Protein AF-A0A952NDN0-F1 (afdb_monomer)

Nearest PDB structures (foldseek):
  7ytu-assembly1_A  TM=5.713E-01  e=2.576E+00  Vaccinia virus WR
  3ups-assembly1_A-2  TM=4.647E-01  e=3.684E+00  Zymomonas mobilis subsp. mobilis ZM4 = ATCC 31821
  4glm-assembly4_D  TM=4.154E-01  e=4.151E+00  Homo sapiens
  7qh7-assembly1_u  TM=4.161E-01  e=9.008E+00  Homo sapiens
  8qsj-assembly1_u  TM=3.596E-01  e=9.562E+00  Homo sapiens

Solvent-accessible surface area (backbone atoms only — not comparable to full-atom values): 8270 Å² total; per-residue (Å²): 137,84,84,78,82,77,75,77,75,77,71,76,74,74,78,81,42,55,81,51,87,55,54,76,45,82,37,74,91,79,44,29,36,35,37,34,46,82,92,87,44,73,47,79,42,53,43,57,59,54,26,62,76,74,70,46,91,62,82,75,78,60,90,80,69,77,76,62,73,81,66,72,79,68,84,79,87,70,90,83,73,76,72,45,76,48,66,40,99,84,62,54,29,42,35,38,40,42,91,59,33,34,37,74,44,50,43,67,60,57,52,50,57,52,52,52,50,54,53,54,60,58,67,73,68,66,81,132

Foldseek 3Di:
DDDDPPDPDPDDPPQQADEFDFDWDDDVVVQWIWTHGPDPDIDTDGVVVLCVQLVHDDDPPDPPPPVPPCPPPPPPPDDDWDWDWHADPVRQWIWIDTPRHIYTDGNVVSVVVVVVVVVVVVVVPDDD

Secondary structure (DSSP, 8-state):
-----------------EE---EEEEETTTTEEEEEETTTEEEEEEHHHHHHHHT-------TT-TTS---------S-----EEEE-TTSSEEEEEETTEEEEEEHHHHHHHHHHHHHHHHHTT---

Structure (mmCIF, N/CA/C/O backbone):
data_AF-A0A952NDN0-F1
#
_entry.id   AF-A0A952NDN0-F1
#
loop_
_atom_site.group_PDB
_atom_site.id
_atom_site.type_symbol
_atom_site.label_atom_id
_atom_site.label_alt_id
_atom_site.label_comp_id
_atom_site.label_asym_id
_atom_site.label_entity_id
_atom_site.label_seq_id
_atom_site.pdbx_PDB_ins_code
_atom_site.Cartn_x
_atom_site.Cartn_y
_atom_site.Cartn_z
_atom_site.occupancy
_atom_site.B_iso_or_equiv
_atom_site.auth_seq_id
_atom_site.auth_comp_id
_atom_site.auth_asym_id
_atom_site.auth_atom_id
_atom_site.pdbx_PDB_model_num
ATOM 1 N N . MET A 1 1 ? -38.180 10.153 40.821 1.00 39.50 1 MET A N 1
ATOM 2 C CA . MET A 1 1 ? -37.949 8.929 40.024 1.00 39.50 1 MET A CA 1
ATOM 3 C C . MET A 1 1 ? -37.101 9.339 38.830 1.00 39.50 1 MET A C 1
ATOM 5 O O . MET A 1 1 ? -37.628 9.954 37.914 1.00 39.50 1 MET A O 1
ATOM 9 N N . ASN A 1 2 ? -35.784 9.133 38.904 1.00 36.16 2 ASN A N 1
ATOM 10 C CA . ASN A 1 2 ? -34.834 9.588 37.884 1.00 36.16 2 ASN A CA 1
ATOM 11 C C . ASN A 1 2 ? -34.557 8.443 36.906 1.00 36.16 2 ASN A C 1
ATOM 13 O O . ASN A 1 2 ? -33.848 7.505 37.256 1.00 36.16 2 ASN A O 1
ATOM 17 N N . ASN A 1 3 ? -35.101 8.532 35.692 1.00 41.34 3 ASN A N 1
ATOM 18 C CA . ASN A 1 3 ? -34.747 7.636 34.595 1.00 41.34 3 ASN A CA 1
ATOM 19 C C . ASN A 1 3 ? -33.466 8.147 33.927 1.00 41.34 3 ASN A C 1
ATOM 21 O O . ASN A 1 3 ? -33.496 9.097 33.146 1.00 41.34 3 ASN A O 1
ATOM 25 N N . GLN A 1 4 ? -32.337 7.521 34.250 1.00 45.44 4 GLN A N 1
ATOM 26 C CA . GLN A 1 4 ? -31.090 7.682 33.512 1.00 45.44 4 GLN A CA 1
ATOM 27 C C . GLN A 1 4 ? -31.141 6.769 32.281 1.00 45.44 4 GLN A C 1
ATOM 29 O O . GLN A 1 4 ? -31.036 5.553 32.392 1.00 45.44 4 GLN A O 1
ATOM 34 N N . ASN A 1 5 ? -31.332 7.360 31.099 1.00 49.75 5 ASN A N 1
ATOM 35 C CA . ASN A 1 5 ? -31.108 6.682 29.824 1.00 49.75 5 ASN A CA 1
ATOM 36 C C . ASN A 1 5 ? -29.595 6.608 29.588 1.00 49.75 5 ASN A C 1
ATOM 38 O O . ASN A 1 5 ? -28.995 7.516 29.010 1.00 49.75 5 ASN A O 1
ATOM 42 N N . GLU A 1 6 ? -28.971 5.532 30.061 1.00 45.91 6 GLU A N 1
ATOM 43 C CA . GLU A 1 6 ? -27.597 5.198 29.705 1.00 45.91 6 GLU A CA 1
ATOM 44 C C . GLU A 1 6 ? -27.539 4.869 28.212 1.00 45.91 6 GLU A C 1
ATOM 46 O O . GLU A 1 6 ? -27.982 3.822 27.737 1.00 45.91 6 GLU A O 1
ATOM 51 N N . THR A 1 7 ? -27.018 5.818 27.442 1.00 44.56 7 THR A N 1
ATOM 52 C CA . THR A 1 7 ? -26.761 5.644 26.019 1.00 44.56 7 THR A CA 1
ATOM 53 C C . THR A 1 7 ? -25.640 4.620 25.887 1.00 44.56 7 THR A C 1
ATOM 55 O O . THR A 1 7 ? -24.484 4.903 26.207 1.00 44.56 7 THR A O 1
ATOM 58 N N . GLN A 1 8 ? -25.994 3.406 25.461 1.00 41.91 8 GLN A N 1
ATOM 59 C CA . GLN A 1 8 ? -25.052 2.337 25.155 1.00 41.91 8 GLN A CA 1
ATOM 60 C C . GLN A 1 8 ? -23.993 2.883 24.192 1.00 41.91 8 GLN A C 1
ATOM 62 O O . GLN A 1 8 ? -24.276 3.184 23.031 1.00 41.91 8 GLN A O 1
ATOM 67 N N . LYS A 1 9 ? -22.763 3.050 24.691 1.00 43.50 9 LYS A N 1
ATOM 68 C CA . LYS A 1 9 ? -21.591 3.328 23.863 1.00 43.50 9 LYS A CA 1
ATOM 69 C C . LYS A 1 9 ? -21.506 2.207 22.838 1.00 43.50 9 LYS A C 1
ATOM 71 O O . LYS A 1 9 ? -21.186 1.078 23.200 1.00 43.50 9 LYS A O 1
ATOM 76 N N . ALA A 1 10 ? -21.799 2.524 21.579 1.00 41.47 10 ALA A N 1
ATOM 77 C CA . ALA A 1 10 ? -21.570 1.631 20.459 1.00 41.47 10 ALA A CA 1
ATOM 78 C C . ALA A 1 10 ? -20.108 1.171 20.518 1.00 41.47 10 ALA A C 1
ATOM 80 O O . ALA A 1 10 ? -19.184 1.941 20.243 1.00 41.47 10 ALA A O 1
ATOM 81 N N . GLN A 1 11 ? -19.900 -0.071 20.963 1.00 39.78 11 GLN A N 1
ATOM 82 C CA . GLN A 1 11 ? -18.617 -0.748 20.888 1.00 39.78 11 GLN A CA 1
ATOM 83 C C . GLN A 1 11 ? -18.157 -0.646 19.439 1.00 39.78 11 GLN A C 1
ATOM 85 O O . GLN A 1 11 ? -18.857 -1.077 18.522 1.00 39.78 11 GLN A O 1
ATOM 90 N N . ALA A 1 12 ? -16.992 -0.033 19.231 1.00 44.62 12 ALA A N 1
ATOM 91 C CA . ALA A 1 12 ? -16.342 -0.032 17.938 1.00 44.62 12 ALA A CA 1
ATOM 92 C C . ALA A 1 12 ? -16.191 -1.493 17.508 1.00 44.62 12 ALA A C 1
ATOM 94 O O . ALA A 1 12 ? -15.420 -2.230 18.122 1.00 44.62 12 ALA A O 1
ATOM 95 N N . GLN A 1 13 ? -16.957 -1.908 16.496 1.00 46.88 13 GLN A N 1
ATOM 96 C CA . GLN A 1 13 ? -16.815 -3.210 15.858 1.00 46.88 13 GLN A CA 1
ATOM 97 C C . GLN A 1 13 ? -15.339 -3.360 15.481 1.00 46.88 13 GLN A C 1
ATOM 99 O O . GLN A 1 13 ? -14.842 -2.689 14.571 1.00 46.88 13 GLN A O 1
ATOM 104 N N . GLN A 1 14 ? -14.609 -4.173 16.247 1.00 48.06 14 GLN A N 1
ATOM 105 C CA . GLN A 1 14 ? -13.251 -4.556 15.904 1.00 48.06 14 GLN A CA 1
ATOM 106 C C . GLN A 1 14 ? -13.338 -5.198 14.527 1.00 48.06 14 GLN A C 1
ATOM 108 O O . GLN A 1 14 ? -14.015 -6.206 14.351 1.00 48.06 14 GLN A O 1
ATOM 113 N N . ALA A 1 15 ? -12.733 -4.544 13.538 1.00 50.31 15 ALA A N 1
ATOM 114 C CA . ALA A 1 15 ? -12.797 -4.966 12.151 1.00 50.31 15 ALA A CA 1
ATOM 115 C C . ALA A 1 15 ? -12.339 -6.428 12.032 1.00 50.31 15 ALA A C 1
ATOM 117 O O . ALA A 1 15 ? -11.142 -6.704 12.125 1.00 50.31 15 ALA A O 1
ATOM 118 N N . GLN A 1 16 ? -13.296 -7.336 11.833 1.00 47.22 16 GLN A N 1
ATOM 119 C CA . GLN A 1 16 ? -13.056 -8.711 11.420 1.00 47.22 16 GLN A CA 1
ATOM 120 C C . GLN A 1 16 ? -12.424 -8.663 10.034 1.00 47.22 16 GLN A C 1
ATOM 122 O O . GLN A 1 16 ? -13.061 -8.300 9.048 1.00 47.22 16 GLN A O 1
ATOM 127 N N . GLY A 1 17 ? -11.136 -8.962 9.984 1.00 53.38 17 GLY A N 1
ATOM 128 C CA . GLY A 1 17 ? -10.442 -9.229 8.745 1.00 53.38 17 GLY A CA 1
ATOM 129 C C . GLY A 1 17 ? -9.179 -10.018 9.023 1.00 53.38 17 GLY A C 1
ATOM 130 O O . GLY A 1 17 ? -8.558 -9.849 10.074 1.00 53.38 17 GLY A O 1
ATOM 131 N N . PHE A 1 18 ? -8.809 -10.901 8.102 1.00 61.19 18 PHE A N 1
ATOM 132 C CA . PHE A 1 18 ? -7.597 -11.699 8.246 1.00 61.19 18 PHE A CA 1
ATOM 133 C C . PHE A 1 18 ? -6.378 -10.773 8.172 1.00 61.19 18 PHE A C 1
ATOM 135 O O . PHE A 1 18 ? -6.179 -10.065 7.178 1.00 61.19 18 PHE A O 1
ATOM 142 N N . PHE A 1 19 ? -5.579 -10.754 9.243 1.00 59.41 19 PHE A N 1
ATOM 143 C CA . PHE A 1 19 ? -4.304 -10.046 9.272 1.00 59.41 19 PHE A CA 1
ATOM 144 C C . PHE A 1 19 ? -3.297 -10.840 8.450 1.00 59.41 19 PHE A C 1
ATOM 146 O O . PHE A 1 19 ? -2.889 -11.933 8.834 1.00 59.41 19 PHE A O 1
ATOM 153 N N . THR A 1 20 ? -2.897 -10.284 7.313 1.00 68.88 20 THR A N 1
ATOM 154 C CA . THR A 1 20 ? -1.878 -10.882 6.453 1.00 68.88 20 THR A CA 1
ATOM 155 C C . THR A 1 20 ? -0.665 -9.970 6.340 1.00 68.88 20 THR A C 1
ATOM 157 O O . THR A 1 20 ? -0.780 -8.741 6.386 1.00 68.88 20 THR A O 1
ATOM 160 N N . ASN A 1 21 ? 0.512 -10.579 6.209 1.00 79.12 21 ASN A N 1
ATOM 161 C CA . ASN A 1 21 ? 1.781 -9.891 6.019 1.00 79.12 21 ASN A CA 1
ATOM 162 C C . ASN A 1 21 ? 2.215 -10.031 4.549 1.00 79.12 21 ASN A C 1
ATOM 164 O O . ASN A 1 21 ? 2.976 -10.944 4.229 1.00 79.12 21 ASN A O 1
ATOM 168 N N . PRO A 1 22 ? 1.724 -9.174 3.634 1.00 83.94 22 PRO A N 1
ATOM 169 C CA . PRO A 1 22 ? 2.022 -9.318 2.218 1.00 83.94 22 PRO A CA 1
ATOM 170 C C . PRO A 1 22 ? 3.479 -8.975 1.911 1.00 83.94 22 PRO A C 1
ATOM 172 O O . PRO A 1 22 ? 4.093 -8.125 2.576 1.00 83.94 22 PRO A O 1
ATOM 175 N N . GLN A 1 23 ? 3.981 -9.596 0.845 1.00 85.94 23 GLN A N 1
ATOM 176 C CA . GLN A 1 23 ? 5.191 -9.165 0.152 1.00 85.94 23 GLN A CA 1
ATOM 177 C C . GLN A 1 23 ? 4.815 -8.020 -0.789 1.00 85.94 23 GLN A C 1
ATOM 179 O O . GLN A 1 23 ? 3.821 -8.112 -1.512 1.00 85.94 23 GLN A O 1
ATOM 184 N N . VAL A 1 24 ? 5.567 -6.922 -0.735 1.00 86.94 24 VAL A N 1
ATOM 185 C CA . VAL A 1 24 ? 5.258 -5.701 -1.485 1.00 86.94 24 VAL A CA 1
ATOM 186 C C . VAL A 1 24 ? 6.344 -5.456 -2.517 1.00 86.94 24 VAL A C 1
ATOM 188 O O . VAL A 1 24 ? 7.522 -5.410 -2.171 1.00 86.94 24 VAL A O 1
ATOM 191 N N . TYR A 1 25 ? 5.932 -5.280 -3.769 1.00 87.69 25 TYR A N 1
ATOM 192 C CA . TYR A 1 25 ? 6.820 -5.033 -4.899 1.00 87.69 25 TYR A CA 1
ATOM 193 C C . TYR A 1 25 ? 6.464 -3.710 -5.557 1.00 87.69 25 TYR A C 1
ATOM 195 O O . TYR A 1 25 ? 5.290 -3.414 -5.785 1.00 87.69 25 TYR A O 1
ATOM 203 N N . LEU A 1 26 ? 7.485 -2.929 -5.884 1.00 87.00 26 LEU A N 1
ATOM 204 C CA . LEU A 1 26 ? 7.338 -1.730 -6.689 1.00 87.00 26 LEU A CA 1
ATOM 205 C C . LEU A 1 26 ? 7.577 -2.091 -8.153 1.00 87.00 26 LEU A C 1
ATOM 207 O O . LEU A 1 26 ? 8.632 -2.620 -8.485 1.00 87.00 26 LEU A O 1
ATOM 211 N N . ASN A 1 27 ? 6.606 -1.803 -9.016 1.00 85.56 27 ASN A N 1
ATOM 212 C CA . ASN A 1 27 ? 6.775 -1.882 -10.459 1.00 85.56 27 ASN A CA 1
ATOM 213 C C . ASN A 1 27 ? 6.629 -0.467 -11.033 1.00 85.56 27 ASN A C 1
ATOM 215 O O . ASN A 1 27 ? 5.517 0.041 -11.198 1.00 85.56 27 ASN A O 1
ATOM 219 N N . THR A 1 28 ? 7.770 0.177 -11.269 1.00 80.81 28 THR A N 1
ATOM 220 C CA . THR A 1 28 ? 7.855 1.547 -11.789 1.00 80.81 28 THR A CA 1
ATOM 221 C C . THR A 1 28 ? 7.370 1.635 -13.233 1.00 80.81 28 THR A C 1
ATOM 223 O O . THR A 1 28 ? 6.614 2.550 -13.539 1.00 80.81 28 THR A O 1
ATOM 226 N N . GLU A 1 29 ? 7.695 0.648 -14.074 1.00 77.62 29 GLU A N 1
ATOM 227 C CA . GLU A 1 29 ? 7.277 0.578 -15.485 1.00 77.62 29 GLU A CA 1
ATOM 228 C C . GLU A 1 29 ? 5.752 0.595 -15.648 1.00 77.62 29 GLU A C 1
ATOM 230 O O . GLU A 1 29 ? 5.203 1.324 -16.466 1.00 77.62 29 GLU A O 1
ATOM 235 N N . ARG A 1 30 ? 5.041 -0.187 -14.829 1.00 78.31 30 ARG A N 1
ATOM 236 C CA . ARG A 1 30 ? 3.572 -0.268 -14.837 1.00 78.31 30 ARG A CA 1
ATOM 237 C C . ARG A 1 30 ? 2.910 0.775 -13.938 1.00 78.31 30 ARG A C 1
ATOM 239 O O . ARG A 1 30 ? 1.684 0.808 -13.860 1.00 78.31 30 ARG A O 1
ATOM 246 N N . GLY A 1 31 ? 3.684 1.584 -13.215 1.00 84.50 31 GLY A N 1
ATOM 247 C CA . GLY A 1 31 ? 3.157 2.603 -12.311 1.00 84.50 31 GLY A CA 1
ATOM 248 C C . GLY A 1 31 ? 2.378 2.051 -11.107 1.00 84.50 31 GLY A C 1
ATOM 249 O O . GLY A 1 31 ? 1.509 2.750 -10.577 1.00 84.50 31 GLY A O 1
ATOM 250 N N . VAL A 1 32 ? 2.647 0.814 -10.663 1.00 87.62 32 VAL A N 1
ATOM 251 C CA . VAL A 1 32 ? 1.874 0.131 -9.604 1.00 87.62 32 VAL A CA 1
ATOM 252 C C . VAL A 1 32 ? 2.736 -0.396 -8.457 1.00 87.62 32 VAL A C 1
ATOM 254 O O . VAL A 1 32 ? 3.869 -0.841 -8.637 1.00 87.62 32 VAL A O 1
ATOM 257 N N . LEU A 1 33 ? 2.158 -0.381 -7.257 1.00 88.62 33 LEU A N 1
ATOM 258 C CA . LEU A 1 33 ? 2.645 -1.098 -6.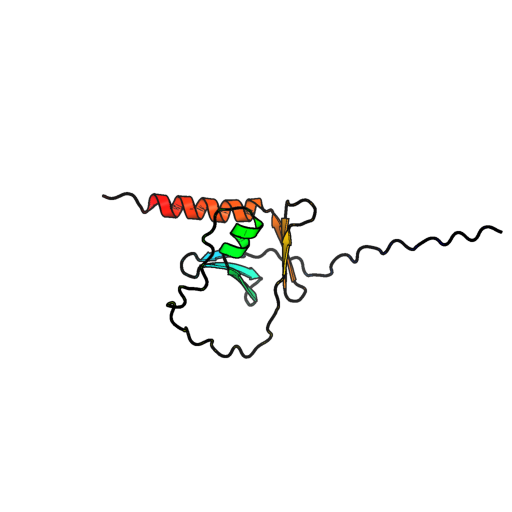087 1.00 88.62 33 LEU A CA 1
ATOM 259 C C . LEU A 1 33 ? 1.809 -2.371 -5.915 1.00 88.62 33 LEU A C 1
ATOM 261 O O . LEU A 1 33 ? 0.581 -2.319 -5.798 1.00 88.62 33 LEU A O 1
ATOM 265 N N . THR A 1 34 ? 2.480 -3.514 -5.888 1.00 89.00 34 THR A N 1
ATOM 266 C CA . THR A 1 34 ? 1.855 -4.832 -5.841 1.00 89.00 34 THR A CA 1
ATOM 267 C C . THR A 1 34 ? 1.976 -5.433 -4.451 1.00 89.00 34 THR A C 1
ATOM 269 O O . THR A 1 34 ? 3.082 -5.686 -3.983 1.00 89.00 34 THR A O 1
ATOM 272 N N . HIS A 1 35 ? 0.846 -5.739 -3.819 1.00 87.88 35 HIS A N 1
ATOM 273 C CA . HIS A 1 35 ? 0.794 -6.531 -2.591 1.00 87.88 35 HIS A CA 1
ATOM 274 C C . HIS A 1 35 ? 0.447 -7.970 -2.941 1.00 87.88 35 HIS A C 1
ATOM 276 O O . HIS A 1 35 ? -0.664 -8.250 -3.390 1.00 87.88 35 HIS A O 1
ATOM 282 N N . ARG A 1 36 ? 1.384 -8.887 -2.722 1.00 86.25 36 ARG A N 1
ATOM 283 C CA . ARG A 1 36 ? 1.165 -10.321 -2.888 1.00 86.25 36 ARG A CA 1
ATOM 284 C C . ARG A 1 36 ? 0.798 -10.944 -1.544 1.00 86.25 36 ARG A C 1
ATOM 286 O O . ARG A 1 36 ? 1.556 -10.837 -0.579 1.00 86.25 36 ARG A O 1
ATOM 293 N N . ILE A 1 37 ? -0.371 -11.572 -1.490 1.00 84.38 37 ILE A N 1
ATOM 294 C CA . ILE A 1 37 ? -0.923 -12.263 -0.325 1.00 84.38 37 ILE A CA 1
ATOM 295 C C . ILE A 1 37 ? -0.961 -13.757 -0.661 1.00 84.38 37 ILE A C 1
ATOM 297 O O . ILE A 1 37 ? -1.792 -14.203 -1.449 1.00 84.38 37 ILE A O 1
ATOM 301 N N . GLY A 1 38 ? -0.048 -14.533 -0.078 1.00 79.94 38 GLY A N 1
ATOM 302 C CA . GLY A 1 38 ? 0.102 -15.946 -0.434 1.00 79.94 38 GLY A CA 1
ATOM 303 C C . GLY A 1 38 ? 0.453 -16.137 -1.915 1.00 79.94 38 GLY A C 1
ATOM 304 O O . GLY A 1 38 ? 1.156 -15.317 -2.513 1.00 79.94 38 GLY A O 1
ATOM 305 N N . ASN A 1 39 ? -0.034 -17.227 -2.508 1.00 76.88 39 ASN A N 1
ATOM 306 C CA . ASN A 1 39 ? 0.292 -17.575 -3.891 1.00 76.88 39 ASN A CA 1
ATOM 307 C C . ASN A 1 39 ? -0.693 -17.002 -4.913 1.00 76.88 39 ASN A C 1
ATOM 309 O O . ASN A 1 39 ? -0.253 -16.647 -6.007 1.00 76.88 39 ASN A O 1
ATOM 313 N N . ASP A 1 40 ? -1.962 -16.841 -4.528 1.00 75.50 40 ASP A N 1
ATOM 314 C CA . ASP A 1 40 ? -3.067 -16.646 -5.477 1.00 75.50 40 ASP A CA 1
ATOM 315 C C . ASP A 1 40 ? -3.668 -15.237 -5.453 1.00 75.50 40 ASP A C 1
ATOM 317 O O . ASP A 1 40 ? -4.349 -14.837 -6.397 1.00 75.50 40 ASP A O 1
ATOM 321 N N . LEU A 1 41 ? -3.418 -14.458 -4.394 1.00 78.38 41 LEU A N 1
ATOM 322 C CA . LEU A 1 41 ? -4.010 -13.135 -4.241 1.00 78.38 41 LEU A CA 1
ATOM 323 C C . LEU A 1 41 ? -2.972 -12.030 -4.440 1.00 78.38 41 LEU A C 1
ATOM 3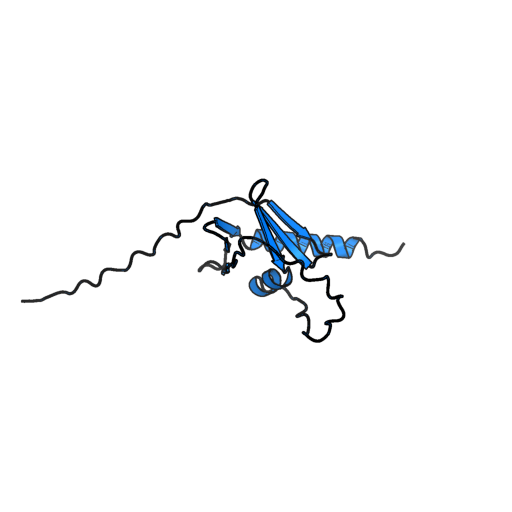25 O O . LEU A 1 41 ? -1.905 -11.994 -3.823 1.00 78.38 41 LEU A O 1
ATOM 329 N N . ARG A 1 42 ? -3.327 -11.079 -5.302 1.00 83.38 42 ARG A N 1
ATOM 330 C CA . ARG A 1 42 ? -2.526 -9.907 -5.635 1.00 83.38 42 ARG A CA 1
ATOM 331 C C . ARG A 1 42 ? -3.408 -8.667 -5.612 1.00 83.38 42 ARG A C 1
ATOM 333 O O . ARG A 1 42 ? -4.497 -8.673 -6.175 1.00 83.38 42 ARG A O 1
ATOM 340 N N . ILE A 1 43 ? -2.915 -7.597 -5.000 1.00 84.31 43 ILE A N 1
ATOM 341 C CA . ILE A 1 43 ? -3.554 -6.282 -5.021 1.00 84.31 43 ILE A CA 1
ATOM 342 C C . ILE A 1 43 ? -2.593 -5.318 -5.711 1.00 84.31 43 ILE A C 1
ATOM 344 O O . ILE A 1 43 ? -1.530 -5.010 -5.170 1.00 84.31 43 ILE A O 1
ATOM 348 N N . ASP A 1 44 ? -2.971 -4.856 -6.900 1.00 85.31 44 ASP A N 1
ATOM 349 C CA . ASP A 1 44 ? -2.257 -3.815 -7.637 1.00 85.31 44 ASP A CA 1
ATOM 350 C C . ASP A 1 44 ? -2.925 -2.470 -7.407 1.00 85.31 44 ASP A C 1
ATOM 352 O O . ASP A 1 44 ? -4.110 -2.303 -7.688 1.00 85.31 44 ASP A O 1
ATOM 356 N N . MET A 1 45 ? -2.153 -1.506 -6.921 1.00 85.69 45 MET A N 1
ATOM 357 C CA . MET A 1 45 ? -2.632 -0.149 -6.686 1.00 85.69 45 MET A CA 1
ATOM 358 C C . MET A 1 45 ? -1.663 0.863 -7.308 1.00 85.69 45 MET A C 1
ATOM 360 O O . MET A 1 45 ? -0.450 0.647 -7.252 1.00 85.69 45 MET A O 1
ATOM 364 N N . PRO A 1 46 ? -2.148 1.983 -7.871 1.00 87.62 46 PRO A N 1
ATOM 365 C CA . PRO A 1 46 ? -1.281 2.974 -8.505 1.00 87.62 46 PRO A CA 1
ATOM 366 C C . PRO A 1 46 ? -0.282 3.595 -7.524 1.00 87.62 46 PRO A C 1
ATOM 368 O O . PRO A 1 46 ? -0.667 4.007 -6.431 1.00 87.62 46 PRO A O 1
ATOM 371 N N . ILE A 1 47 ? 0.978 3.756 -7.936 1.00 89.12 47 ILE A N 1
ATOM 372 C CA . ILE A 1 47 ? 2.030 4.419 -7.140 1.00 89.12 47 ILE A CA 1
ATOM 373 C C . ILE A 1 47 ? 1.591 5.822 -6.702 1.00 89.12 47 ILE A C 1
ATOM 375 O O . ILE A 1 47 ? 1.776 6.200 -5.545 1.00 89.12 47 ILE A O 1
ATOM 379 N N . ASN A 1 48 ? 0.942 6.570 -7.597 1.00 87.69 48 ASN A N 1
ATOM 380 C CA . ASN A 1 48 ? 0.470 7.927 -7.319 1.00 87.69 48 ASN A CA 1
ATOM 381 C C . ASN A 1 48 ? -0.537 7.984 -6.168 1.00 87.69 48 ASN A C 1
ATOM 383 O O . ASN A 1 48 ? -0.547 8.957 -5.421 1.00 87.69 48 ASN A O 1
ATOM 387 N N . LEU A 1 49 ? -1.338 6.931 -5.971 1.00 87.50 49 LEU A N 1
ATOM 388 C CA . LEU A 1 49 ? -2.247 6.854 -4.833 1.00 87.50 49 LEU A CA 1
ATOM 389 C C . LEU A 1 49 ? -1.461 6.817 -3.517 1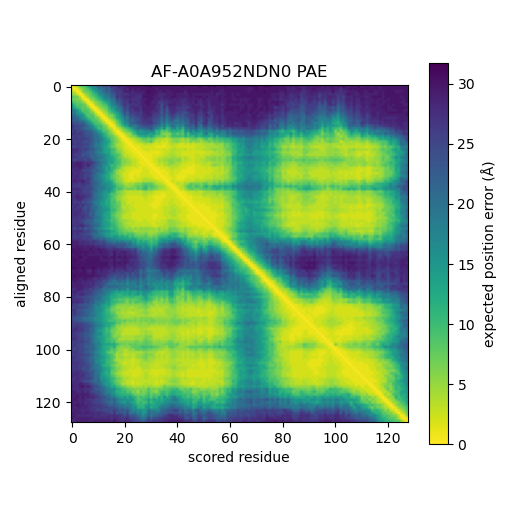.00 87.50 49 LEU A C 1
ATOM 391 O O . LEU A 1 49 ? -1.751 7.595 -2.612 1.00 87.50 49 LEU A O 1
ATOM 395 N N . TYR A 1 50 ? -0.411 5.998 -3.433 1.00 88.69 50 TYR A N 1
ATOM 396 C CA . TYR A 1 50 ? 0.468 5.961 -2.260 1.00 88.69 50 TYR A CA 1
ATOM 397 C C . TYR A 1 50 ? 1.173 7.288 -2.038 1.00 88.69 50 TYR A C 1
ATOM 399 O O . TYR A 1 50 ? 1.162 7.797 -0.920 1.00 88.69 50 TYR A O 1
ATOM 407 N N . LYS A 1 51 ? 1.753 7.863 -3.097 1.00 87.75 51 LYS A N 1
ATOM 408 C CA . LYS A 1 51 ? 2.424 9.161 -3.011 1.00 87.75 51 LYS A CA 1
ATOM 409 C C . LYS A 1 51 ? 1.467 10.246 -2.510 1.00 87.75 51 LYS A C 1
ATOM 411 O O . LYS A 1 51 ? 1.835 10.984 -1.601 1.00 87.75 51 LYS A O 1
ATOM 416 N N . SER A 1 52 ? 0.224 10.260 -2.998 1.00 86.38 52 SER A N 1
ATOM 417 C CA . SER A 1 52 ? -0.802 11.213 -2.560 1.00 86.38 52 SER A CA 1
ATOM 418 C C . SER A 1 52 ? -1.165 11.083 -1.079 1.00 86.38 52 SER A C 1
ATOM 420 O O . SER A 1 52 ? -1.282 12.093 -0.393 1.00 86.38 52 SER A O 1
ATOM 422 N N . ILE A 1 53 ? -1.286 9.855 -0.560 1.00 86.31 53 ILE A N 1
ATOM 423 C CA . ILE A 1 53 ? -1.632 9.611 0.848 1.00 86.31 53 ILE A CA 1
ATOM 424 C C . ILE A 1 53 ? -0.444 9.919 1.768 1.00 86.31 53 ILE A C 1
ATOM 426 O O . ILE A 1 53 ? -0.622 10.393 2.886 1.00 86.31 53 ILE A O 1
ATOM 430 N N . LEU A 1 54 ? 0.775 9.640 1.305 1.00 87.12 54 LEU A N 1
ATOM 431 C CA . LEU A 1 54 ? 2.008 9.803 2.076 1.00 87.12 54 LEU A CA 1
ATOM 432 C C . LEU A 1 54 ? 2.619 11.210 1.974 1.00 87.12 54 LEU A C 1
ATOM 434 O O . LEU A 1 54 ? 3.613 11.474 2.651 1.00 87.12 54 LEU A O 1
ATOM 438 N N . GLY A 1 55 ? 2.051 12.092 1.147 1.00 83.38 55 GLY A N 1
ATOM 439 C CA . GLY A 1 55 ? 2.524 13.463 0.955 1.00 83.38 55 GLY A CA 1
ATOM 440 C C . GLY A 1 55 ? 3.802 13.586 0.120 1.00 83.38 55 GLY A C 1
ATOM 441 O O . GLY A 1 55 ? 4.490 14.597 0.220 1.00 83.38 55 GLY A O 1
ATOM 442 N N . PHE A 1 56 ? 4.142 12.578 -0.688 1.00 83.88 56 PHE A N 1
ATOM 443 C CA . PHE A 1 56 ? 5.234 12.710 -1.656 1.00 83.88 56 PHE A CA 1
ATOM 444 C C . PHE A 1 56 ? 4.784 13.550 -2.853 1.00 83.88 56 PHE A C 1
ATOM 446 O O . PHE A 1 56 ? 3.616 13.465 -3.238 1.00 83.88 56 PHE A O 1
ATOM 453 N N . PRO A 1 57 ? 5.693 14.301 -3.495 1.00 80.44 57 PRO A N 1
ATOM 454 C CA . PRO A 1 57 ? 5.403 14.895 -4.789 1.00 80.44 57 PRO A CA 1
ATOM 455 C C . PRO A 1 57 ? 5.071 13.784 -5.794 1.00 80.44 57 PRO A C 1
ATOM 457 O O . PRO A 1 57 ? 5.762 12.765 -5.889 1.00 80.44 57 PRO A O 1
ATOM 460 N N . PHE A 1 58 ? 3.976 13.960 -6.525 1.00 78.75 58 PHE A N 1
ATOM 461 C CA . PHE A 1 58 ? 3.572 13.046 -7.583 1.00 78.75 58 PHE A CA 1
ATOM 462 C C . PHE A 1 58 ? 3.026 13.825 -8.764 1.00 78.75 58 PHE A C 1
ATOM 464 O O . PHE A 1 58 ? 2.326 14.827 -8.602 1.00 78.75 58 PHE A O 1
ATOM 471 N N . GLU A 1 59 ? 3.317 13.324 -9.955 1.00 71.88 59 GLU A N 1
ATOM 472 C CA . GLU A 1 59 ? 2.700 13.815 -11.171 1.00 71.88 59 GLU A CA 1
ATOM 473 C C . GLU A 1 59 ? 1.238 13.378 -11.159 1.00 71.88 59 GLU A C 1
ATOM 475 O O . GLU A 1 59 ? 0.900 12.194 -11.268 1.00 71.88 59 GLU A O 1
ATOM 480 N N . LYS A 1 60 ? 0.336 14.344 -10.984 1.00 64.69 60 LYS A N 1
ATOM 481 C CA . LYS A 1 60 ? -1.056 14.130 -11.356 1.00 64.69 60 LYS A CA 1
ATOM 482 C C . LYS A 1 60 ? -1.039 13.944 -12.864 1.00 64.69 60 LYS A C 1
ATOM 484 O O . LYS A 1 60 ? -0.830 14.925 -13.568 1.00 64.69 60 LYS A O 1
ATOM 489 N N . LYS A 1 61 ? -1.251 12.714 -13.347 1.00 61.03 61 LYS A N 1
ATOM 490 C CA . LYS A 1 61 ? -1.555 12.499 -14.765 1.00 61.03 61 LYS A CA 1
ATOM 491 C C . LYS A 1 61 ? -2.740 13.410 -15.087 1.00 61.03 61 LYS A C 1
ATOM 493 O O . LYS A 1 61 ? -3.852 13.183 -14.605 1.00 61.03 61 LYS A O 1
ATOM 498 N N . THR A 1 62 ? -2.484 14.495 -15.809 1.00 44.44 62 THR A N 1
ATOM 499 C CA . THR A 1 62 ? -3.520 15.289 -16.455 1.00 44.44 62 THR A CA 1
ATOM 500 C C . THR A 1 62 ? -4.303 14.316 -17.323 1.00 44.44 62 THR A C 1
ATOM 502 O O . THR A 1 62 ? -3.713 13.544 -18.073 1.00 44.44 62 THR A O 1
ATOM 505 N N . GLN A 1 63 ? -5.631 14.302 -17.200 1.00 48.50 63 GLN A N 1
ATOM 506 C CA . GLN A 1 63 ? -6.513 13.404 -17.965 1.00 48.50 63 GLN A CA 1
ATOM 507 C C . GLN A 1 63 ? -6.382 13.563 -19.499 1.00 48.50 63 GLN A C 1
ATOM 509 O O . GLN A 1 63 ? -7.053 12.861 -20.251 1.00 48.50 63 GLN A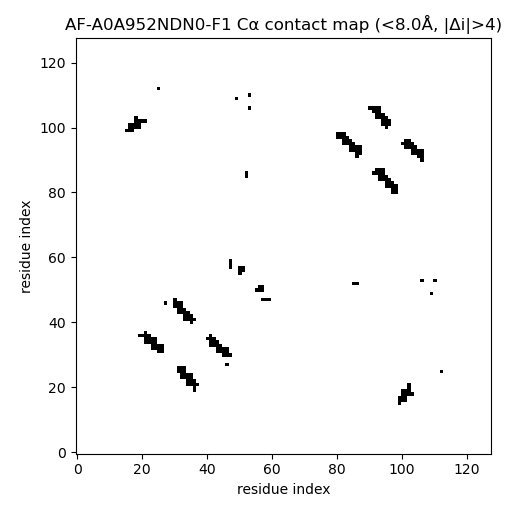 O 1
ATOM 514 N N . THR A 1 64 ? -5.521 14.464 -19.968 1.00 40.09 64 THR A N 1
ATOM 515 C CA . THR A 1 64 ? -5.322 14.850 -21.361 1.00 40.09 64 THR A CA 1
ATOM 516 C C . THR A 1 64 ? -4.254 14.064 -22.126 1.00 40.09 64 THR A C 1
ATOM 518 O O . THR A 1 64 ? -4.267 14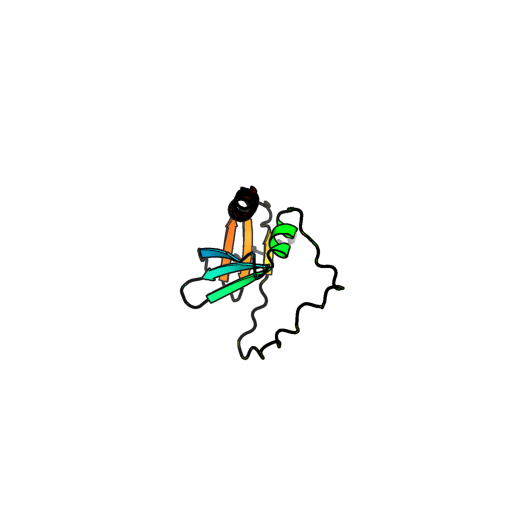.150 -23.346 1.00 40.09 64 THR A O 1
ATOM 521 N N . ASP A 1 65 ? -3.430 13.227 -21.488 1.00 35.81 65 ASP A N 1
ATOM 522 C CA . ASP A 1 65 ? -2.517 12.310 -22.204 1.00 35.81 65 ASP A CA 1
ATOM 523 C C . ASP A 1 65 ? -3.094 10.893 -22.286 1.00 35.81 65 ASP A C 1
ATOM 525 O O . ASP A 1 65 ? -2.452 9.888 -21.986 1.00 35.81 65 ASP A O 1
ATOM 529 N N . SER A 1 66 ? -4.343 10.806 -22.748 1.00 40.53 66 SER A N 1
ATOM 530 C CA . SER A 1 66 ? -4.938 9.554 -23.233 1.00 40.53 66 SER A CA 1
ATOM 531 C C . SER A 1 66 ? -4.395 9.201 -24.630 1.00 40.53 66 SER A C 1
ATOM 533 O O . SER A 1 66 ? -5.162 8.943 -25.554 1.00 40.53 66 SER A O 1
ATOM 535 N N . SER A 1 67 ? -3.068 9.225 -24.773 1.00 39.59 67 SER A N 1
ATOM 536 C CA . SER A 1 67 ? -2.316 8.597 -25.867 1.00 39.59 67 SER A CA 1
ATOM 537 C C . SER A 1 67 ? -1.466 7.431 -25.350 1.00 39.59 67 SER A C 1
ATOM 539 O O . SER A 1 67 ? -0.596 6.936 -26.058 1.00 39.59 67 SER A O 1
ATOM 541 N N . GLU A 1 68 ? -1.730 6.943 -24.134 1.00 40.31 68 GLU A N 1
ATOM 542 C CA . GLU A 1 68 ? -1.530 5.524 -23.857 1.00 40.31 68 GLU A CA 1
ATOM 543 C C . GLU A 1 68 ? -2.615 4.793 -24.646 1.00 40.31 68 GLU A C 1
ATOM 545 O O . GLU A 1 68 ? -3.812 4.995 -24.418 1.00 40.31 68 GLU A O 1
ATOM 550 N N . GLU A 1 69 ? -2.174 4.012 -25.634 1.00 37.44 69 GLU A N 1
ATOM 551 C CA . GLU A 1 69 ? -2.885 2.865 -26.177 1.00 37.44 69 GLU A CA 1
ATOM 552 C C . GLU A 1 69 ? -4.029 2.450 -25.254 1.00 37.44 69 GLU A C 1
ATOM 554 O O . GLU A 1 69 ? -3.821 2.118 -24.083 1.00 37.44 69 GLU A O 1
ATOM 559 N N . LYS A 1 70 ? -5.246 2.412 -25.806 1.00 41.59 70 LYS A N 1
ATOM 560 C CA . LYS A 1 70 ? -6.256 1.462 -25.354 1.00 41.59 70 LYS A CA 1
ATOM 561 C C . LYS A 1 70 ? -5.604 0.078 -25.410 1.00 41.59 70 LYS A C 1
ATOM 563 O O . LYS A 1 70 ? -5.842 -0.674 -26.350 1.00 41.59 70 LYS A O 1
ATOM 568 N N . ALA A 1 71 ? -4.808 -0.279 -24.405 1.00 45.06 71 ALA A N 1
ATOM 569 C CA . ALA A 1 71 ? -4.644 -1.654 -2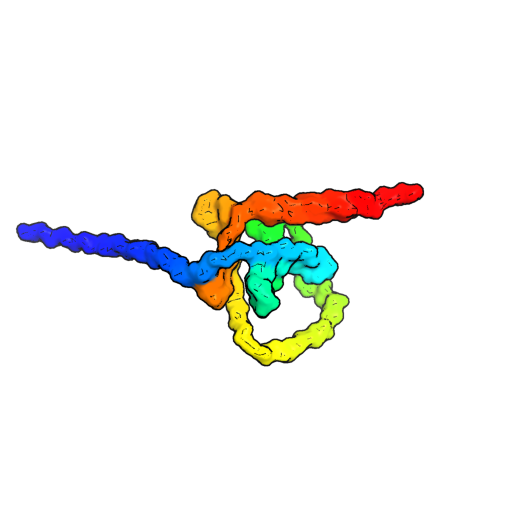4.020 1.00 45.06 71 ALA A CA 1
ATOM 570 C C . ALA A 1 71 ? -6.091 -2.118 -23.856 1.00 45.06 71 ALA A C 1
ATOM 572 O O . ALA A 1 71 ? -6.817 -1.531 -23.041 1.00 45.06 71 ALA A O 1
ATOM 573 N N . PRO A 1 72 ? -6.577 -3.025 -24.721 1.00 40.62 72 PRO A N 1
ATOM 574 C CA . PRO A 1 72 ? -7.967 -3.426 -24.689 1.00 40.62 72 PRO A CA 1
ATOM 575 C C . PRO A 1 72 ? -8.250 -3.830 -23.252 1.00 40.62 72 PRO A C 1
ATOM 577 O O . PRO A 1 72 ? -7.550 -4.691 -22.714 1.00 40.62 72 PRO A O 1
ATOM 580 N N . SER A 1 73 ? -9.203 -3.139 -22.615 1.00 49.31 73 SER A N 1
ATOM 581 C CA . SER A 1 73 ? -9.724 -3.531 -21.312 1.00 49.31 73 SER A CA 1
ATOM 582 C C . SER A 1 73 ? -10.187 -4.964 -21.495 1.00 49.31 73 SER A C 1
ATOM 584 O O . SER A 1 73 ? -11.226 -5.220 -22.107 1.00 49.31 73 SER A O 1
ATOM 586 N N . ARG A 1 74 ? -9.324 -5.910 -21.110 1.00 52.16 74 ARG A N 1
ATOM 587 C CA . ARG A 1 74 ? -9.630 -7.325 -21.232 1.00 52.16 74 ARG A CA 1
ATOM 588 C C . ARG A 1 74 ? -10.889 -7.509 -20.401 1.00 52.16 74 ARG A C 1
ATOM 590 O O . ARG A 1 74 ? -10.889 -7.053 -19.257 1.00 52.16 74 ARG A O 1
ATOM 597 N N . PRO A 1 75 ? -11.954 -8.114 -20.942 1.00 49.03 75 PRO A N 1
ATOM 598 C CA . PRO A 1 75 ? -13.123 -8.402 -20.136 1.00 49.03 75 PRO A CA 1
ATOM 599 C C . PRO A 1 75 ? -12.662 -9.259 -18.953 1.00 49.03 75 PRO A C 1
ATOM 601 O O . PRO A 1 75 ? -12.234 -10.402 -19.116 1.00 49.03 75 PRO A O 1
ATOM 604 N N . VAL A 1 76 ? -12.649 -8.656 -17.764 1.00 53.97 76 VAL A N 1
ATOM 605 C CA . VAL A 1 76 ? -12.280 -9.339 -16.529 1.00 53.97 76 VAL A CA 1
ATOM 606 C C . VAL A 1 76 ? -13.522 -10.091 -16.084 1.00 53.97 76 VAL A C 1
ATOM 608 O O . VAL A 1 76 ? -14.399 -9.539 -15.425 1.00 53.97 76 VAL A O 1
ATOM 611 N N . PHE A 1 77 ? -13.627 -11.352 -16.491 1.00 51.69 77 PHE A N 1
ATOM 612 C CA . PHE A 1 77 ? -14.618 -12.264 -15.938 1.00 51.69 77 PHE A CA 1
ATOM 613 C C . PHE A 1 77 ? -14.115 -12.730 -14.569 1.00 51.69 77 PHE A C 1
ATOM 615 O O . PHE A 1 77 ? -13.143 -13.478 -14.483 1.00 51.69 77 PHE A O 1
ATOM 622 N N . GLY A 1 78 ? -14.725 -12.237 -13.489 1.00 62.41 78 GLY A N 1
ATOM 623 C CA . GLY A 1 78 ? -14.318 -12.592 -12.132 1.00 62.41 78 GLY A CA 1
ATOM 624 C C . GLY A 1 78 ? -14.890 -11.680 -11.051 1.00 62.41 78 GLY A C 1
ATOM 625 O O . GLY A 1 78 ? -15.594 -10.707 -11.321 1.00 62.41 78 GLY A O 1
ATOM 626 N N . LEU A 1 79 ? -14.577 -12.012 -9.800 1.00 64.69 79 LEU A N 1
ATOM 627 C CA . LEU A 1 79 ? -14.941 -11.223 -8.629 1.00 64.69 79 LEU A CA 1
ATOM 628 C C . LEU A 1 79 ? -14.164 -9.892 -8.636 1.00 64.69 79 LEU A C 1
ATOM 630 O O . LEU A 1 79 ? -12.949 -9.874 -8.449 1.00 64.69 79 LEU A O 1
ATOM 634 N N . VAL A 1 80 ? -14.862 -8.772 -8.831 1.00 64.81 80 VAL A N 1
ATOM 635 C CA . VAL A 1 80 ? -14.261 -7.431 -8.753 1.00 64.81 80 VAL A CA 1
ATOM 636 C C . VAL A 1 80 ? -14.349 -6.923 -7.318 1.00 64.81 80 VAL A C 1
ATOM 638 O O . VAL A 1 80 ? -15.413 -6.525 -6.843 1.00 64.81 80 VAL A O 1
ATOM 641 N N . ALA A 1 81 ? -13.219 -6.915 -6.616 1.00 71.44 81 ALA A N 1
ATOM 642 C CA . ALA A 1 81 ? -13.120 -6.301 -5.299 1.00 71.44 81 ALA A CA 1
ATOM 643 C C . ALA A 1 81 ? -12.948 -4.783 -5.407 1.00 71.44 81 ALA A C 1
ATOM 645 O O . ALA A 1 81 ? -12.187 -4.301 -6.244 1.00 71.44 81 ALA A O 1
ATOM 646 N N . ARG A 1 82 ? -13.595 -4.024 -4.514 1.00 75.62 82 ARG A N 1
ATOM 647 C CA . ARG A 1 82 ? -13.327 -2.589 -4.335 1.00 75.62 82 ARG A CA 1
ATOM 648 C C . ARG A 1 82 ? -12.348 -2.395 -3.176 1.00 75.62 82 ARG A C 1
ATOM 650 O O . ARG A 1 82 ? -12.783 -2.452 -2.025 1.00 75.62 82 ARG A O 1
ATOM 657 N N . PRO A 1 83 ? -11.043 -2.210 -3.439 1.00 78.31 83 PRO A N 1
ATOM 658 C CA . PRO A 1 83 ? -10.081 -1.980 -2.376 1.00 78.31 83 PRO A CA 1
ATOM 659 C C . PRO A 1 83 ? -10.308 -0.611 -1.727 1.00 78.31 83 PRO A C 1
ATOM 661 O O . PRO A 1 83 ? -10.510 0.386 -2.418 1.00 78.31 83 PRO A O 1
ATOM 664 N N . ALA A 1 84 ? -10.234 -0.553 -0.399 1.00 82.81 84 ALA A N 1
ATOM 665 C CA . ALA A 1 84 ? -10.155 0.697 0.350 1.00 82.81 84 ALA A CA 1
ATOM 666 C C . ALA A 1 84 ? -8.741 0.870 0.907 1.00 82.81 84 ALA A C 1
ATOM 668 O O . ALA A 1 84 ? -8.183 -0.067 1.482 1.00 82.81 84 ALA A O 1
ATOM 669 N N . ILE A 1 85 ? -8.179 2.069 0.761 1.00 87.06 85 ILE A N 1
ATOM 670 C CA . ILE A 1 85 ? -6.877 2.436 1.315 1.00 87.06 85 ILE A CA 1
ATOM 671 C C . ILE A 1 85 ? -7.005 3.727 2.116 1.00 87.06 85 ILE A C 1
ATOM 673 O O . ILE A 1 85 ? -7.600 4.696 1.650 1.00 87.06 85 ILE A O 1
ATOM 677 N N . TYR A 1 86 ? -6.492 3.724 3.341 1.00 88.25 86 TYR A N 1
ATOM 678 C CA . TYR A 1 86 ? -6.575 4.879 4.232 1.00 88.25 86 TYR A CA 1
ATOM 679 C C . TYR A 1 86 ? -5.499 4.832 5.316 1.00 88.25 86 TYR A C 1
ATOM 681 O O . TYR A 1 86 ? -4.963 3.770 5.644 1.00 88.25 86 TYR A O 1
ATOM 689 N N . LEU A 1 87 ? -5.186 5.999 5.881 1.00 90.06 87 LEU A N 1
ATOM 690 C CA . LEU A 1 87 ? -4.316 6.111 7.048 1.00 90.06 87 LEU A CA 1
ATOM 691 C C . LEU A 1 87 ? -5.076 5.737 8.323 1.00 90.06 87 LEU A C 1
ATOM 693 O O . LEU A 1 87 ? -6.267 6.019 8.471 1.00 90.06 87 LEU A O 1
ATOM 697 N N . SER A 1 88 ? -4.380 5.103 9.260 1.00 91.94 88 SER A N 1
ATOM 698 C CA . SER A 1 88 ? -4.866 4.922 10.624 1.00 91.94 88 SER A CA 1
ATOM 699 C C . SER A 1 88 ? -5.094 6.274 11.311 1.00 91.94 88 SER A C 1
ATOM 701 O O . SER A 1 88 ? -4.560 7.299 10.893 1.00 91.94 88 SER A O 1
ATOM 703 N N . LYS A 1 89 ? -5.890 6.284 12.389 1.00 89.69 89 LYS A N 1
ATOM 704 C CA . LYS A 1 89 ? -6.241 7.521 13.115 1.00 89.69 89 LYS A CA 1
ATOM 705 C C . LYS A 1 89 ? -5.021 8.286 13.643 1.00 89.69 89 LYS A C 1
ATOM 707 O O . LYS A 1 89 ? -5.072 9.501 13.750 1.00 89.69 89 LYS A O 1
ATOM 712 N N . ASP A 1 90 ? -3.955 7.568 13.975 1.00 91.12 90 ASP A N 1
ATOM 713 C CA . ASP A 1 90 ? -2.670 8.098 14.436 1.00 91.12 90 ASP A CA 1
ATOM 714 C C . ASP A 1 90 ? -1.696 8.425 13.285 1.00 91.12 90 ASP A C 1
ATOM 716 O O . ASP A 1 90 ? -0.592 8.891 13.536 1.00 91.12 90 ASP A O 1
ATOM 720 N N . GLY A 1 91 ? -2.067 8.154 12.028 1.00 88.75 91 GLY A N 1
ATOM 721 C CA . GLY A 1 91 ? -1.253 8.430 10.840 1.00 88.75 91 GLY A CA 1
ATOM 722 C C . GLY A 1 91 ? -0.049 7.503 10.633 1.00 88.75 91 GLY A C 1
ATOM 723 O O . GLY A 1 91 ? 0.638 7.618 9.620 1.00 88.75 91 GLY A O 1
ATOM 724 N N . ASN A 1 92 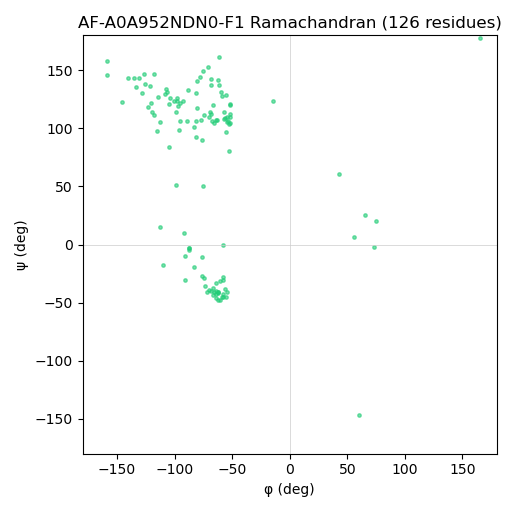? 0.210 6.563 11.545 1.00 92.25 92 ASN A N 1
ATOM 725 C CA . ASN A 1 92 ? 1.414 5.726 11.510 1.00 92.25 92 ASN A CA 1
ATOM 726 C C . ASN A 1 92 ? 1.297 4.512 10.583 1.00 92.25 92 ASN A C 1
ATOM 728 O O . ASN A 1 92 ? 2.314 3.953 10.166 1.00 92.25 92 ASN A O 1
ATOM 732 N N . TYR A 1 93 ? 0.081 4.095 10.229 1.00 90.81 93 TYR A N 1
ATOM 733 C CA . TYR A 1 93 ? -0.163 2.900 9.427 1.00 90.81 93 TYR A CA 1
ATOM 734 C C . TYR A 1 93 ? -1.005 3.211 8.198 1.00 90.81 93 TYR A C 1
ATOM 736 O O . TYR A 1 93 ? -2.009 3.915 8.269 1.00 90.81 93 TYR A O 1
ATOM 744 N N . LEU A 1 94 ? -0.628 2.609 7.073 1.00 90.81 94 LEU A N 1
ATOM 745 C CA . LEU A 1 94 ? -1.446 2.569 5.870 1.00 90.81 94 LEU A CA 1
ATOM 746 C C . LEU A 1 94 ? -2.199 1.239 5.844 1.00 90.81 94 LEU A C 1
ATOM 748 O O . LEU A 1 94 ? -1.590 0.161 5.846 1.00 90.81 94 LEU A O 1
ATOM 752 N N . ILE A 1 95 ? -3.525 1.328 5.852 1.00 89.31 95 ILE A N 1
ATOM 753 C CA . ILE A 1 95 ? -4.427 0.185 5.928 1.00 89.31 95 ILE A CA 1
ATOM 754 C C . ILE A 1 95 ? -5.021 -0.059 4.546 1.00 89.31 95 ILE A C 1
ATOM 756 O O . ILE A 1 95 ? -5.627 0.842 3.971 1.00 89.31 95 ILE A O 1
ATOM 760 N N . HIS A 1 96 ? -4.889 -1.288 4.048 1.00 88.25 96 HIS A N 1
ATOM 761 C CA . HIS A 1 96 ? -5.610 -1.767 2.871 1.00 88.25 96 HIS A CA 1
ATOM 762 C C . HIS A 1 96 ? -6.691 -2.741 3.314 1.00 88.25 96 HIS A C 1
ATOM 764 O O . HIS A 1 96 ? -6.411 -3.672 4.074 1.00 88.25 96 HIS A O 1
ATOM 770 N N . ARG A 1 97 ? -7.910 -2.550 2.817 1.00 84.69 97 ARG A N 1
ATOM 771 C CA . ARG A 1 97 ? -9.034 -3.455 3.043 1.00 84.69 97 ARG A CA 1
ATOM 772 C C . ARG A 1 97 ? -9.580 -3.940 1.708 1.00 84.69 97 ARG A C 1
ATOM 774 O O . ARG A 1 97 ? -10.036 -3.129 0.906 1.00 84.69 97 ARG A O 1
ATOM 781 N N . VAL A 1 98 ? -9.529 -5.251 1.483 1.00 81.81 98 VAL A N 1
ATOM 782 C CA . VAL A 1 98 ? -9.982 -5.910 0.247 1.00 81.81 98 VAL A CA 1
ATOM 783 C C . VAL A 1 98 ? -10.565 -7.270 0.617 1.00 81.81 98 VAL A C 1
ATOM 785 O O . VAL A 1 98 ? -9.845 -8.053 1.219 1.00 81.81 98 VAL A O 1
ATOM 788 N N . LEU A 1 99 ? -11.829 -7.554 0.274 1.00 77.75 99 LEU A N 1
ATOM 789 C CA . LEU A 1 99 ? -12.482 -8.868 0.482 1.00 77.75 99 LEU A CA 1
ATOM 790 C C . LEU A 1 99 ? -12.177 -9.493 1.859 1.00 77.75 99 LEU A C 1
ATOM 792 O O . LEU A 1 99 ? -11.512 -10.523 1.946 1.00 77.75 99 LEU A O 1
ATOM 796 N N . ASP A 1 100 ? -12.555 -8.796 2.934 1.00 76.56 100 ASP A N 1
ATOM 797 C CA . ASP A 1 100 ? -12.294 -9.172 4.339 1.00 76.56 100 ASP A CA 1
ATOM 798 C C . ASP A 1 100 ? -10.825 -9.402 4.728 1.00 76.56 100 ASP A C 1
ATOM 800 O O . ASP A 1 100 ? -10.505 -9.738 5.866 1.00 76.56 100 ASP A O 1
ATOM 804 N N . THR A 1 101 ? -9.887 -9.126 3.831 1.00 78.62 101 THR A N 1
ATOM 805 C CA . THR A 1 101 ? -8.467 -9.059 4.148 1.00 78.62 101 THR A CA 1
ATOM 806 C C . THR A 1 101 ? -8.121 -7.649 4.587 1.00 78.62 101 THR A C 1
ATOM 808 O O . THR A 1 101 ? -8.483 -6.664 3.933 1.00 78.62 101 THR A O 1
ATOM 811 N N . ARG A 1 102 ? -7.383 -7.546 5.694 1.00 85.81 102 ARG A N 1
ATOM 812 C CA . ARG A 1 102 ? -6.855 -6.280 6.195 1.00 85.81 102 ARG A CA 1
ATOM 813 C C . ARG A 1 102 ? -5.337 -6.351 6.245 1.00 85.81 102 ARG A C 1
ATOM 815 O O . ARG A 1 102 ? -4.758 -7.068 7.057 1.00 85.81 102 ARG A O 1
ATOM 822 N N . ILE A 1 103 ? -4.691 -5.548 5.412 1.00 86.38 103 ILE A N 1
ATOM 823 C CA . ILE A 1 103 ? -3.247 -5.33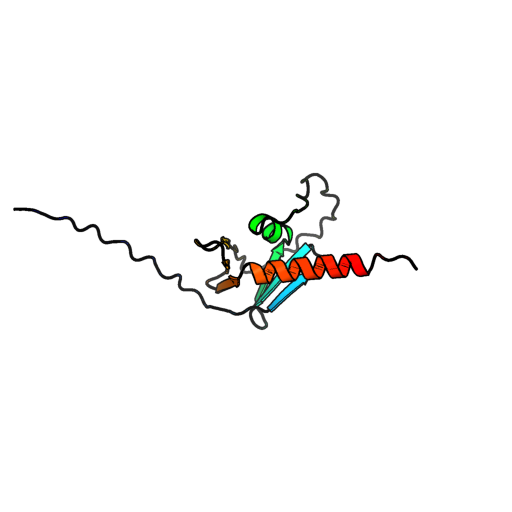5 5.469 1.00 86.38 103 ILE A CA 1
ATOM 824 C C . ILE A 1 103 ? -3.002 -4.050 6.245 1.00 86.38 103 ILE A C 1
ATOM 826 O O . ILE A 1 103 ? -3.517 -2.998 5.877 1.00 86.38 103 ILE A O 1
ATOM 830 N N . SER A 1 104 ? -2.178 -4.124 7.284 1.00 89.62 104 SER A N 1
ATOM 831 C CA . SER A 1 104 ? -1.680 -2.953 8.003 1.00 89.62 104 SER A CA 1
ATOM 832 C C . SER A 1 104 ? -0.160 -2.942 7.933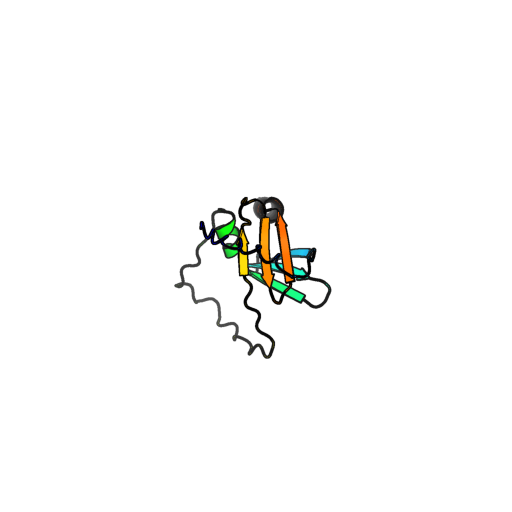 1.00 89.62 104 SER A C 1
ATOM 834 O O . SER A 1 104 ? 0.486 -3.903 8.348 1.00 89.62 104 SER A O 1
ATOM 836 N N . LYS A 1 105 ? 0.423 -1.869 7.398 1.00 89.50 105 LYS A N 1
ATOM 837 C CA . LYS A 1 105 ? 1.879 -1.674 7.356 1.00 89.50 105 LYS A CA 1
ATOM 838 C C . LYS A 1 105 ? 2.203 -0.247 7.765 1.00 89.50 105 LYS A C 1
ATOM 840 O O . LYS A 1 105 ? 1.477 0.682 7.417 1.00 89.50 105 LYS A O 1
ATOM 845 N N . HIS A 1 106 ? 3.303 -0.087 8.487 1.00 91.44 106 HIS A N 1
ATOM 846 C CA . HIS A 1 106 ? 3.760 1.221 8.940 1.00 91.44 106 HIS A CA 1
ATOM 847 C C . HIS A 1 106 ? 4.097 2.129 7.744 1.00 91.44 106 HIS A C 1
ATOM 849 O O . HIS A 1 106 ? 4.689 1.663 6.771 1.00 91.44 106 HIS A O 1
ATOM 855 N N . VAL A 1 107 ? 3.792 3.426 7.808 1.00 90.62 107 VAL A N 1
ATOM 856 C CA . VAL A 1 107 ? 4.040 4.383 6.707 1.00 90.62 107 VAL A CA 1
ATOM 857 C C . VAL A 1 107 ? 5.507 4.416 6.271 1.00 90.62 107 VAL A C 1
ATOM 859 O O . VAL A 1 107 ? 5.802 4.450 5.078 1.00 90.62 107 VAL A O 1
ATOM 862 N N . ASN A 1 108 ? 6.436 4.308 7.226 1.00 90.69 108 ASN A N 1
ATOM 863 C CA . ASN A 1 108 ? 7.879 4.247 6.953 1.00 90.69 108 ASN A CA 1
ATOM 864 C C . ASN A 1 108 ? 8.281 3.082 6.040 1.00 90.69 108 ASN A C 1
ATOM 866 O O . ASN A 1 108 ? 9.269 3.200 5.323 1.00 90.69 108 ASN A O 1
ATOM 870 N N . TYR A 1 109 ? 7.529 1.978 6.041 1.00 90.12 109 TYR A N 1
ATOM 871 C CA . TYR A 1 109 ? 7.778 0.868 5.126 1.00 90.12 109 TYR A CA 1
ATOM 872 C C . TYR A 1 109 ? 7.640 1.326 3.667 1.00 90.12 109 TYR A C 1
ATOM 874 O O . TYR A 1 109 ? 8.545 1.121 2.866 1.00 90.12 109 TYR A O 1
ATOM 882 N N . TYR A 1 110 ? 6.556 2.037 3.348 1.00 89.44 110 TYR A N 1
ATOM 883 C CA . TYR A 1 110 ? 6.320 2.574 2.006 1.00 89.44 110 TYR A CA 1
ATOM 884 C C . TYR A 1 110 ? 7.274 3.716 1.665 1.00 89.44 110 TYR A C 1
ATOM 886 O O . TYR A 1 110 ? 7.783 3.763 0.550 1.00 89.44 110 TYR A O 1
ATOM 894 N N . LYS A 1 111 ? 7.578 4.597 2.629 1.00 89.00 111 LYS A N 1
ATOM 895 C CA . LYS A 1 111 ? 8.574 5.664 2.430 1.00 89.00 111 LYS A CA 1
ATOM 896 C C . LYS A 1 111 ? 9.925 5.092 1.992 1.00 89.00 111 LYS A C 1
ATOM 898 O O . LYS A 1 111 ? 10.492 5.586 1.027 1.00 89.00 111 LYS A O 1
ATOM 903 N N . ARG A 1 112 ? 10.394 4.018 2.640 1.00 88.19 112 ARG A N 1
ATOM 904 C CA . ARG A 1 112 ? 11.646 3.335 2.271 1.00 88.19 112 ARG A CA 1
ATOM 905 C C . ARG A 1 112 ? 11.599 2.740 0.866 1.00 88.19 112 ARG A C 1
ATOM 907 O O . ARG A 1 112 ? 12.575 2.859 0.139 1.00 88.19 112 ARG A O 1
ATOM 914 N N . ILE A 1 113 ? 10.475 2.135 0.471 1.00 86.44 113 ILE A N 1
ATOM 915 C CA . ILE A 1 113 ? 10.310 1.598 -0.890 1.00 86.44 113 ILE A CA 1
ATOM 916 C C . ILE A 1 113 ? 10.490 2.709 -1.934 1.00 86.44 113 ILE A C 1
ATOM 918 O O . ILE A 1 113 ? 11.217 2.515 -2.904 1.00 86.44 113 ILE A O 1
ATOM 922 N N . PHE A 1 114 ? 9.875 3.876 -1.723 1.00 85.50 114 PHE A N 1
ATOM 923 C CA . PHE A 1 114 ? 9.986 4.995 -2.663 1.00 85.50 114 PHE A CA 1
ATOM 924 C C . PHE A 1 114 ? 11.367 5.660 -2.648 1.00 85.50 114 PHE A C 1
ATOM 926 O O . PHE A 1 114 ? 11.911 5.925 -3.712 1.00 85.50 114 PHE A O 1
ATOM 933 N N . GLN A 1 115 ? 11.970 5.855 -1.474 1.00 84.31 115 GLN A N 1
ATOM 934 C CA . GLN A 1 115 ? 13.319 6.425 -1.352 1.00 84.31 115 GLN A CA 1
ATOM 935 C C . GLN A 1 115 ? 14.385 5.553 -2.027 1.00 84.31 115 GLN A C 1
ATOM 937 O O . GLN A 1 115 ? 15.264 6.063 -2.722 1.00 84.31 115 GLN A O 1
ATOM 942 N N . ASN A 1 116 ? 14.292 4.230 -1.860 1.00 78.62 116 ASN A N 1
ATOM 943 C CA . ASN A 1 116 ? 15.205 3.301 -2.520 1.00 78.62 116 ASN A CA 1
ATOM 944 C C . ASN A 1 116 ? 15.050 3.364 -4.043 1.00 78.62 116 ASN A C 1
ATOM 946 O O . ASN A 1 116 ? 16.049 3.357 -4.751 1.00 78.62 116 ASN A O 1
ATOM 950 N N . ALA A 1 117 ? 13.818 3.481 -4.544 1.00 72.06 117 ALA A N 1
ATOM 951 C CA . ALA A 1 117 ? 13.563 3.583 -5.976 1.00 72.06 117 ALA A CA 1
ATOM 952 C C . ALA A 1 117 ? 14.128 4.874 -6.591 1.00 72.06 117 ALA A C 1
ATOM 954 O O . ALA A 1 117 ? 14.711 4.828 -7.669 1.00 72.06 117 ALA A O 1
ATOM 955 N N . GLU A 1 118 ? 14.002 6.009 -5.900 1.00 70.69 118 GLU A N 1
ATOM 956 C CA . GLU A 1 118 ? 14.579 7.288 -6.344 1.00 70.69 118 GLU A CA 1
ATOM 957 C C . GLU A 1 118 ? 16.116 7.262 -6.326 1.00 70.69 118 GLU A C 1
ATOM 959 O O . GLU A 1 118 ? 16.766 7.780 -7.237 1.00 70.69 118 GLU A O 1
ATOM 964 N N . THR A 1 119 ? 16.706 6.598 -5.327 1.00 64.00 119 THR A N 1
ATOM 965 C CA . THR A 1 119 ? 18.165 6.425 -5.238 1.00 64.00 119 THR A CA 1
ATOM 966 C C . THR A 1 119 ? 18.693 5.531 -6.362 1.00 64.00 119 THR A C 1
ATOM 968 O O . THR A 1 119 ? 19.693 5.868 -6.990 1.00 64.00 119 THR A O 1
ATOM 971 N N . SER A 1 120 ? 18.009 4.420 -6.660 1.00 61.47 120 SER A N 1
ATOM 972 C CA . SER A 1 120 ? 18.375 3.530 -7.768 1.00 61.47 120 SER A CA 1
ATOM 973 C C . SER A 1 120 ? 18.255 4.219 -9.129 1.00 61.47 120 SER A C 1
ATOM 975 O O . SER A 1 120 ? 19.176 4.115 -9.930 1.00 61.47 120 SER A O 1
ATOM 977 N N . ALA A 1 121 ? 17.190 4.993 -9.358 1.00 58.78 121 ALA A N 1
ATOM 978 C CA . ALA A 1 121 ? 17.017 5.751 -10.599 1.00 58.78 121 ALA A CA 1
ATOM 979 C C . ALA A 1 121 ? 18.091 6.840 -10.796 1.00 58.78 121 ALA A C 1
ATOM 981 O O . ALA A 1 121 ? 18.501 7.111 -11.921 1.00 58.78 121 ALA A O 1
ATOM 982 N N . SER A 1 122 ? 18.575 7.452 -9.710 1.00 58.72 122 SER A N 1
ATOM 983 C CA . SER A 1 122 ? 19.629 8.477 -9.782 1.00 58.72 122 SER A CA 1
ATOM 984 C C . SER A 1 122 ? 21.017 7.888 -10.064 1.00 58.72 122 SER A C 1
ATOM 986 O O . SER A 1 122 ? 21.854 8.557 -10.665 1.00 58.72 122 SER A O 1
ATOM 988 N N . ALA A 1 123 ? 21.275 6.645 -9.643 1.00 59.03 123 ALA A N 1
ATOM 989 C CA . ALA A 1 123 ? 22.566 5.981 -9.831 1.00 59.03 123 ALA A CA 1
ATOM 990 C C . ALA A 1 123 ? 22.796 5.487 -11.274 1.00 59.03 123 ALA A C 1
ATOM 992 O O . ALA A 1 123 ? 23.940 5.429 -11.715 1.00 59.03 123 ALA A O 1
ATOM 993 N N . GLU A 1 124 ? 21.731 5.182 -12.024 1.00 55.97 124 GLU A N 1
ATOM 994 C CA . GLU A 1 124 ? 21.804 4.833 -13.455 1.00 55.97 124 GLU A CA 1
ATOM 995 C C . GLU A 1 124 ? 22.016 6.047 -14.380 1.00 55.97 124 GLU A C 1
ATOM 997 O O . GLU A 1 124 ? 22.315 5.873 -15.558 1.00 55.97 124 GLU A O 1
ATOM 1002 N N . ALA A 1 125 ? 21.891 7.278 -13.871 1.00 55.56 125 ALA A N 1
ATOM 1003 C CA . ALA A 1 125 ? 21.934 8.507 -14.671 1.00 55.56 125 ALA A CA 1
ATOM 1004 C C . ALA A 1 125 ? 23.333 9.147 -14.808 1.00 55.56 125 ALA A C 1
ATOM 1006 O O . ALA A 1 125 ? 23.441 10.276 -15.290 1.00 55.56 125 ALA A O 1
ATOM 1007 N N . LEU A 1 126 ? 24.408 8.472 -14.385 1.00 53.25 126 LEU A N 1
ATOM 1008 C CA . LEU A 1 126 ? 25.774 8.965 -14.596 1.00 53.25 126 LEU A CA 1
ATOM 1009 C C . LEU A 1 126 ? 26.240 8.638 -16.030 1.00 53.25 126 LEU A C 1
ATOM 1011 O O . LEU A 1 126 ? 26.333 7.456 -16.366 1.00 53.25 126 LEU A O 1
ATOM 1015 N N . PRO A 1 127 ? 26.546 9.638 -16.882 1.00 53.59 127 PRO A N 1
ATOM 1016 C CA . PRO A 1 127 ? 27.174 9.382 -18.174 1.00 53.59 127 PRO A CA 1
ATOM 1017 C C . PRO A 1 127 ? 28.617 8.890 -17.981 1.00 53.59 127 PRO A C 1
ATOM 1019 O O . PRO A 1 127 ? 29.316 9.344 -17.071 1.00 53.59 127 PRO A O 1
ATOM 1022 N N . ALA A 1 128 ? 29.022 7.952 -18.840 1.00 49.28 128 ALA A N 1
ATOM 1023 C CA . ALA A 1 128 ? 30.400 7.481 -18.986 1.00 49.28 128 ALA A CA 1
ATOM 1024 C C . ALA A 1 128 ? 31.335 8.571 -19.532 1.00 49.28 128 ALA A C 1
ATOM 1026 O O . ALA A 1 128 ? 30.848 9.434 -20.302 1.00 49.28 128 ALA A O 1
#

pLDDT: mean 70.84, std 18.37, range [35.81, 92.25]

Mean predicted aligned error: 13.53 Å

Radius of gyration: 20.17 Å; Cα contacts (8 Å, |Δi|>4): 122; chains: 1; bounding box: 68×33×66 Å

Sequence (128 aa):
MNNQNETQKAQAQQAQGFFTNPQVYLNTERGVLTHRIGNDLRIDMPINLYKSILGFPFEKKTQTDSSEEKAPSRPVFGLVARPAIYLSKDGNYLIHRVLDTRISKHVNYYKRIFQNAETSASAEALPA